Protein AF-A0A5Q2MXM1-F1 (afdb_monomer)

Organism: NCBI:txid356322

Mean predicted aligned error: 10.58 Å

Sequence (130 aa):
MNKALYDSEGYPLRSEKELWHDYLFLTKEIHKSLDGQEGEMLLELLNQREELQKRIEAEQEKIVQQDPATPFFLKTEEGKKFFYDIKALNDQITIKLRQQSNKLQQHNEVSRAYEGANVSMAGMHMDRQR

Solvent-accessible surface area (backbone atoms only — not comparable to full-atom values): 7691 Å² total; per-residue (Å²): 132,77,73,87,55,36,46,100,84,70,43,68,71,72,56,70,60,55,52,53,52,53,48,45,49,44,52,50,51,48,53,52,35,71,77,68,77,42,64,68,61,42,52,52,46,51,52,55,46,52,56,49,49,54,51,45,52,55,47,51,51,51,44,46,75,76,39,73,83,64,77,57,57,61,77,38,77,68,27,42,53,52,50,50,55,47,49,55,48,50,53,52,42,52,52,52,52,51,55,52,52,53,52,52,50,52,52,52,54,52,50,52,52,54,60,56,59,71,72,75,75,85,79,90,80,85,88,90,82,133

pLDDT: mean 82.4, std 14.05, range [45.38, 95.44]

Radius of gyration: 25.77 Å; Cα contacts (8 Å, |Δi|>4): 64; chains: 1; bounding box: 76×34×78 Å

Secondary structure (DSSP, 8-state):
--TTSB-TTSPBP--HHHHHHHHHHHHHHHHHHTTTT-HHHHHHHHHHHHHHHHHHHHHHHHHHHH-TTSPPGGGSHHHHHHHHHHHHHHHHHHHHHHHHHHHHHHHHHHHHHHHHHTTSSSSSS-----

Nearest PDB structures (foldseek):
  2lrl-assembly1_A  TM=4.400E-01  e=1.866E+00  Escherichia coli K-12
  2lrk-assembly1_A  TM=4.195E-01  e=5.346E+00  Escherichia coli K-12
  2wy2-assembly1_C  TM=4.717E-01  e=8.051E+00  Escherichia coli

Foldseek 3Di:
DPPPQADPVRHGDDDLVVLLVVLLVLLVVLLVVLVVPCVVVNVVSVVVNVVSVVVSVVNVVVCCVVPVVDDRPCVDPVNVVSVVSSVVSVVSSVVSVVVVVVVVVVVVVVVVVVVVVVPPPPDPDDDDDD

Structure (mmCIF, N/CA/C/O backbone):
data_AF-A0A5Q2MXM1-F1
#
_entry.id   AF-A0A5Q2MXM1-F1
#
loop_
_atom_site.group_PDB
_atom_site.id
_atom_site.type_symbol
_atom_site.label_atom_id
_atom_site.label_alt_id
_atom_site.label_comp_id
_atom_site.label_asym_id
_atom_site.label_entity_id
_atom_site.label_seq_id
_atom_site.pdbx_PDB_ins_code
_atom_site.Cartn_x
_atom_site.Cartn_y
_atom_site.Cartn_z
_atom_site.occupancy
_atom_site.B_iso_or_equiv
_atom_site.auth_seq_id
_atom_site.auth_comp_id
_atom_site.auth_asym_id
_atom_site.auth_atom_id
_atom_site.pdbx_PDB_model_num
ATOM 1 N N . MET A 1 1 ? -24.049 23.872 5.571 1.00 50.09 1 MET A N 1
ATOM 2 C CA . MET A 1 1 ? -23.406 22.553 5.376 1.00 50.09 1 MET A CA 1
ATOM 3 C C . MET A 1 1 ? -23.356 21.842 6.718 1.00 50.09 1 MET A C 1
ATOM 5 O O . MET A 1 1 ? -22.852 22.423 7.671 1.00 50.09 1 MET A O 1
ATOM 9 N N . ASN A 1 2 ? -23.947 20.649 6.822 1.00 47.50 2 ASN A N 1
ATOM 10 C CA . ASN A 1 2 ? -23.983 19.871 8.063 1.00 47.50 2 ASN A CA 1
ATOM 11 C C . ASN A 1 2 ? -22.579 19.340 8.387 1.00 47.50 2 ASN A C 1
ATOM 13 O O . ASN A 1 2 ? -22.125 18.376 7.781 1.00 47.50 2 ASN A O 1
ATOM 17 N N . LYS A 1 3 ? -21.913 19.962 9.366 1.00 54.09 3 LYS A N 1
ATOM 18 C CA . LYS A 1 3 ? -20.582 19.589 9.884 1.00 54.09 3 LYS A CA 1
ATOM 19 C C . LYS A 1 3 ? -20.501 18.169 10.477 1.00 54.09 3 LYS A C 1
ATOM 21 O O . LYS A 1 3 ? -19.418 17.729 10.817 1.00 54.09 3 LYS A O 1
ATOM 26 N N . ALA A 1 4 ? -21.628 17.470 10.622 1.00 61.38 4 ALA A N 1
ATOM 27 C CA . ALA A 1 4 ? -21.710 16.169 11.286 1.00 61.38 4 ALA A CA 1
ATOM 28 C C . ALA A 1 4 ? -21.380 14.960 10.387 1.00 61.38 4 ALA A C 1
ATOM 30 O O . ALA A 1 4 ? -21.306 13.850 10.895 1.00 61.38 4 ALA A O 1
ATOM 31 N N . LEU A 1 5 ? -21.225 15.149 9.071 1.00 68.25 5 LEU A N 1
ATOM 32 C CA . LEU A 1 5 ? -21.012 14.046 8.118 1.00 68.25 5 LEU A CA 1
ATOM 33 C C . LEU A 1 5 ? -19.590 13.985 7.546 1.00 68.25 5 LEU A C 1
ATOM 35 O O . LEU A 1 5 ? -19.267 13.030 6.843 1.00 68.25 5 LEU A O 1
ATOM 39 N N . TYR A 1 6 ? -18.759 14.988 7.836 1.00 69.38 6 TYR A N 1
ATOM 40 C CA . TYR A 1 6 ? -17.447 15.158 7.226 1.00 69.38 6 TYR A CA 1
ATOM 41 C C . TYR A 1 6 ? -16.378 15.429 8.288 1.00 69.38 6 TYR A C 1
ATOM 43 O O . TYR A 1 6 ? -16.662 16.075 9.298 1.00 69.38 6 TYR A O 1
ATOM 51 N N . ASP A 1 7 ? -15.164 14.933 8.065 1.00 71.38 7 ASP A N 1
ATOM 52 C CA . ASP A 1 7 ? -13.991 15.243 8.878 1.00 71.38 7 ASP A CA 1
ATOM 53 C C . ASP A 1 7 ? -13.515 16.696 8.661 1.00 71.38 7 ASP A C 1
ATOM 55 O O . ASP A 1 7 ? -14.081 17.458 7.869 1.00 71.38 7 ASP A O 1
ATOM 59 N N . SER A 1 8 ? -12.491 17.117 9.411 1.00 68.75 8 SER A N 1
ATOM 60 C CA . SER A 1 8 ? -11.920 18.472 9.340 1.00 68.75 8 SER A CA 1
ATOM 61 C C . SER A 1 8 ? -11.371 18.844 7.962 1.00 68.75 8 SER A C 1
ATOM 63 O O . SER A 1 8 ? -11.172 20.027 7.695 1.00 68.75 8 SER A O 1
ATOM 65 N N . GLU A 1 9 ? -11.157 17.855 7.097 1.00 70.69 9 GLU A N 1
ATOM 66 C CA . GLU A 1 9 ? -10.633 18.011 5.743 1.00 70.69 9 GLU A CA 1
ATOM 67 C C . GLU A 1 9 ? -11.734 17.932 4.672 1.00 70.69 9 GLU A C 1
ATOM 69 O O . GLU A 1 9 ? -11.462 18.094 3.485 1.00 70.69 9 GLU A O 1
ATOM 74 N N . GLY A 1 10 ? -13.000 17.756 5.073 1.00 73.31 10 GLY A N 1
ATOM 75 C CA . GLY A 1 10 ? -14.141 17.731 4.159 1.00 73.31 10 GLY A CA 1
ATOM 76 C C . GLY A 1 10 ? -14.402 16.370 3.512 1.00 73.31 10 GLY A C 1
ATOM 77 O O . GLY A 1 10 ? -15.192 16.297 2.569 1.00 73.31 10 GLY A O 1
ATOM 78 N N . TYR A 1 11 ? -13.802 15.290 4.016 1.00 70.19 11 TYR A N 1
ATOM 79 C CA . TYR A 1 11 ? -14.104 13.928 3.579 1.00 70.19 11 TYR A CA 1
ATOM 80 C C . TYR A 1 11 ? -15.201 13.303 4.433 1.00 70.19 11 TYR A C 1
ATOM 82 O O . TYR A 1 11 ? -15.311 13.626 5.612 1.00 70.19 11 TYR A O 1
ATOM 90 N N . PRO A 1 12 ? -16.024 12.397 3.878 1.00 76.38 12 PRO A N 1
ATOM 91 C CA . PRO A 1 12 ? -17.007 11.683 4.678 1.00 76.38 12 PRO A CA 1
ATOM 92 C C . PRO A 1 12 ? -16.319 10.942 5.828 1.00 76.38 12 PRO A C 1
ATOM 94 O O . PRO A 1 12 ? -15.240 10.371 5.638 1.00 76.38 12 PRO A O 1
ATOM 97 N N . LEU A 1 13 ? -16.957 10.939 6.999 1.00 78.25 13 LEU A N 1
ATOM 98 C CA . LEU A 1 13 ? -16.508 10.143 8.141 1.00 78.25 13 LEU A CA 1
ATOM 99 C C . LEU A 1 13 ? -16.446 8.666 7.735 1.00 78.25 13 LEU A C 1
ATOM 101 O O . LEU A 1 13 ? -17.433 8.111 7.252 1.00 78.25 13 LEU A O 1
ATOM 105 N N . ARG A 1 14 ? -15.276 8.054 7.915 1.00 82.94 14 ARG A N 1
ATOM 106 C CA . ARG A 1 14 ? -15.002 6.648 7.603 1.00 82.94 14 ARG A CA 1
ATOM 107 C C . ARG A 1 14 ? -14.377 5.981 8.814 1.00 82.94 14 ARG A C 1
ATOM 109 O O . ARG A 1 14 ? -13.607 6.602 9.539 1.00 82.94 14 ARG A O 1
ATOM 116 N N . SER A 1 15 ? -14.701 4.713 9.009 1.00 88.94 15 SER A N 1
ATOM 117 C CA . SER A 1 15 ? -14.049 3.858 9.997 1.00 88.94 15 SER A CA 1
ATOM 118 C C . SER A 1 15 ? -12.618 3.506 9.575 1.00 88.94 15 SER A C 1
ATOM 120 O O . SER A 1 15 ? -12.305 3.468 8.383 1.00 88.94 15 SER A O 1
ATOM 122 N N . GLU A 1 16 ? -11.760 3.155 10.541 1.00 91.50 16 GLU A N 1
ATOM 123 C CA . GLU A 1 16 ? -10.393 2.673 10.272 1.00 91.50 16 GLU A CA 1
ATOM 124 C C . GLU A 1 16 ? -10.389 1.528 9.240 1.00 91.50 16 GLU A C 1
ATOM 126 O O . GLU A 1 16 ? -9.571 1.494 8.322 1.00 91.50 16 GLU A O 1
ATOM 131 N N . LYS A 1 17 ? -11.357 0.608 9.349 1.00 91.62 17 LYS A N 1
ATOM 132 C CA . LYS A 1 17 ? -11.520 -0.519 8.427 1.00 91.62 17 LYS A CA 1
ATOM 133 C C . LYS A 1 17 ? -11.754 -0.057 6.986 1.00 91.62 17 LYS A C 1
ATOM 135 O O . LYS A 1 17 ? -11.102 -0.565 6.078 1.00 91.62 17 LYS A O 1
ATOM 140 N N . GLU A 1 18 ? -12.670 0.882 6.763 1.00 92.56 18 GLU A N 1
ATOM 141 C CA . GLU A 1 18 ? -12.971 1.396 5.419 1.00 92.56 18 GLU A CA 1
ATOM 142 C C . GLU A 1 18 ? -11.747 2.061 4.786 1.00 92.56 18 GLU A C 1
ATOM 144 O O . GLU A 1 18 ? -11.445 1.802 3.623 1.00 92.56 18 GLU A O 1
ATOM 149 N N . LEU A 1 19 ? -10.981 2.824 5.572 1.00 93.44 19 LEU A N 1
ATOM 150 C CA . LEU A 1 19 ? -9.735 3.431 5.102 1.00 93.44 19 LEU A CA 1
ATOM 151 C C . LEU A 1 19 ? -8.711 2.367 4.664 1.00 93.44 19 LEU A C 1
ATOM 153 O O . LEU A 1 19 ? -8.086 2.507 3.614 1.00 93.44 19 LEU A O 1
ATOM 157 N N . TRP A 1 20 ? -8.576 1.262 5.404 1.00 94.38 20 TRP A N 1
ATOM 158 C CA . TRP A 1 20 ? -7.713 0.141 5.003 1.00 94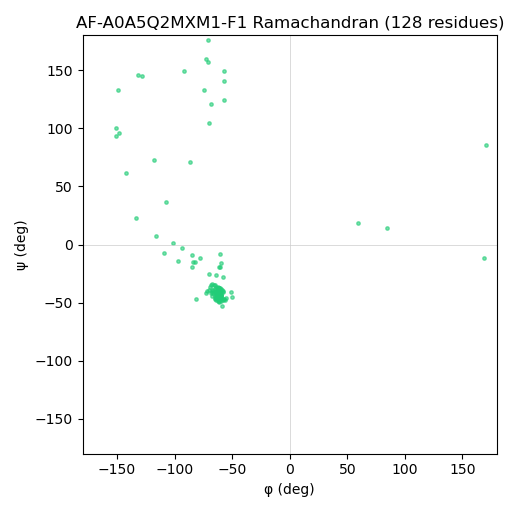.38 20 TRP A CA 1
ATOM 159 C C . TRP A 1 20 ? -8.195 -0.581 3.737 1.00 94.38 20 TRP A C 1
ATOM 161 O O . TRP A 1 20 ? -7.375 -1.026 2.927 1.00 94.38 20 TRP A O 1
ATOM 171 N N . HIS A 1 21 ? -9.509 -0.692 3.536 1.00 94.06 21 HIS A N 1
ATOM 172 C CA . HIS A 1 21 ? -10.072 -1.236 2.299 1.00 94.06 21 HIS A CA 1
ATOM 173 C C . HIS A 1 21 ? -9.735 -0.357 1.090 1.00 94.06 21 HIS A C 1
ATOM 175 O O . HIS A 1 21 ? -9.274 -0.879 0.070 1.00 94.06 21 HIS A O 1
ATOM 181 N N . ASP A 1 22 ? -9.905 0.959 1.222 1.00 94.19 22 ASP A N 1
ATOM 182 C CA . ASP A 1 22 ? -9.530 1.928 0.190 1.00 94.19 22 ASP A CA 1
ATOM 183 C C . ASP A 1 22 ? -8.022 1.882 -0.090 1.00 94.19 22 ASP A C 1
ATOM 185 O O . ASP A 1 22 ? -7.588 1.932 -1.240 1.00 94.19 22 ASP A O 1
ATOM 189 N N . TYR A 1 23 ? -7.208 1.684 0.948 1.00 95.12 23 TYR A N 1
ATOM 190 C CA . TYR A 1 23 ? -5.760 1.573 0.813 1.00 95.12 23 TYR A CA 1
ATOM 191 C C . TYR A 1 23 ? -5.356 0.344 -0.001 1.00 95.12 23 TYR A C 1
ATOM 193 O O . TYR A 1 23 ? -4.492 0.422 -0.884 1.00 95.12 23 TYR A O 1
ATOM 201 N N . LEU A 1 24 ? -5.993 -0.804 0.254 1.00 94.62 24 LEU A N 1
ATOM 202 C CA . LEU A 1 24 ? -5.781 -2.004 -0.552 1.00 94.62 24 LEU A CA 1
ATOM 203 C C . LEU A 1 24 ? -6.253 -1.789 -1.994 1.00 94.62 24 LEU A C 1
ATOM 205 O O . LEU A 1 24 ? -5.579 -2.240 -2.922 1.00 94.62 24 LEU A O 1
ATOM 209 N N . PHE A 1 25 ? -7.387 -1.114 -2.191 1.00 95.00 25 PHE A N 1
ATOM 210 C CA . PHE A 1 25 ? -7.885 -0.774 -3.521 1.00 95.00 25 PHE A CA 1
ATOM 211 C C . PHE A 1 25 ? -6.866 0.071 -4.297 1.00 95.00 25 PHE A C 1
ATOM 213 O O . PHE A 1 25 ? -6.427 -0.357 -5.362 1.00 95.00 25 PHE A O 1
ATOM 220 N N . LEU A 1 26 ? -6.388 1.180 -3.724 1.00 94.88 26 LEU A N 1
ATOM 221 C CA . LEU A 1 26 ? -5.356 2.019 -4.344 1.00 94.88 26 LEU A CA 1
ATOM 222 C C . LEU A 1 26 ? -4.076 1.231 -4.629 1.00 94.88 26 LEU A C 1
ATOM 224 O O . LEU A 1 26 ? -3.494 1.362 -5.700 1.00 94.88 26 LEU A O 1
ATOM 228 N N . THR A 1 27 ? -3.659 0.352 -3.715 1.00 95.12 27 THR A N 1
ATOM 229 C CA . THR A 1 27 ? -2.476 -0.498 -3.923 1.00 95.12 27 THR A CA 1
ATOM 230 C C . THR A 1 27 ? -2.659 -1.442 -5.126 1.00 95.12 27 THR A C 1
ATOM 232 O O . THR A 1 27 ? -1.720 -1.656 -5.893 1.00 95.12 27 THR A O 1
ATOM 235 N N . LYS A 1 28 ? -3.867 -1.978 -5.351 1.00 94.75 28 LYS A N 1
ATOM 236 C CA . LYS A 1 28 ? -4.179 -2.788 -6.543 1.00 94.75 28 LYS A CA 1
ATOM 237 C C . LYS A 1 28 ? -4.176 -1.955 -7.821 1.00 94.75 28 LYS A C 1
ATOM 239 O O . LYS A 1 28 ? -3.645 -2.422 -8.826 1.00 94.75 28 LYS A O 1
ATOM 244 N N . GLU A 1 29 ? -4.738 -0.751 -7.788 1.00 93.81 29 GLU A N 1
ATOM 245 C CA . GLU A 1 29 ? -4.756 0.138 -8.954 1.00 93.81 29 GLU A CA 1
ATOM 246 C C . GLU A 1 29 ? -3.348 0.619 -9.320 1.00 93.81 29 GLU A C 1
ATOM 248 O O . GLU A 1 29 ? -2.989 0.572 -10.492 1.00 93.81 29 GLU A O 1
ATOM 253 N N . ILE A 1 30 ? -2.495 0.931 -8.335 1.00 93.06 30 ILE A N 1
ATOM 254 C CA . ILE A 1 30 ? -1.061 1.194 -8.551 1.00 93.06 30 ILE A CA 1
ATOM 255 C C . ILE A 1 30 ? -0.398 -0.002 -9.237 1.00 93.06 30 ILE A C 1
ATOM 257 O O . ILE A 1 30 ? 0.333 0.152 -10.208 1.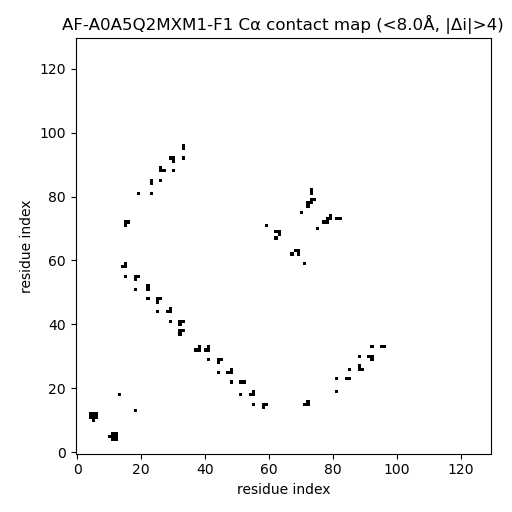00 93.06 30 ILE A O 1
ATOM 261 N N . HIS A 1 31 ? -0.651 -1.221 -8.759 1.00 92.31 31 HIS A N 1
ATOM 262 C CA . HIS A 1 31 ? -0.059 -2.407 -9.371 1.00 92.31 31 HIS A CA 1
ATOM 263 C C . HIS A 1 31 ? -0.493 -2.608 -10.836 1.00 92.31 31 HIS A C 1
ATOM 265 O O . HIS A 1 31 ? 0.318 -3.056 -11.651 1.00 92.31 31 HIS A O 1
ATOM 271 N N . LYS A 1 32 ? -1.750 -2.284 -11.171 1.00 90.62 32 LYS A N 1
ATOM 272 C CA . LYS A 1 32 ? -2.275 -2.344 -12.544 1.00 90.62 32 LYS A CA 1
ATOM 273 C C . LYS A 1 32 ? -1.720 -1.226 -13.427 1.00 90.62 32 LYS A C 1
ATOM 275 O O . LYS A 1 32 ? -1.362 -1.491 -14.570 1.00 90.62 32 LYS A O 1
ATOM 280 N N . SER A 1 33 ? -1.622 -0.001 -12.910 1.00 89.06 33 SER A N 1
ATOM 281 C CA . SER A 1 33 ? -1.172 1.164 -13.684 1.00 89.06 33 SER A CA 1
ATOM 282 C C . SER A 1 33 ? 0.277 1.031 -14.157 1.00 89.06 33 SER A C 1
ATOM 284 O O . SER A 1 33 ? 0.627 1.542 -15.221 1.00 89.06 33 SER A O 1
ATOM 286 N N . LEU A 1 34 ? 1.097 0.248 -13.443 1.00 86.44 34 LEU A N 1
ATOM 287 C CA . LEU A 1 34 ? 2.454 -0.104 -13.872 1.00 86.44 34 LEU A CA 1
ATOM 288 C C . LEU A 1 34 ? 2.506 -0.811 -15.231 1.00 86.44 34 LEU A C 1
ATOM 290 O O . LEU A 1 34 ? 3.515 -0.689 -15.923 1.00 86.44 34 LEU A O 1
ATOM 294 N N . ASP A 1 35 ? 1.457 -1.533 -15.628 1.00 83.56 35 ASP A N 1
ATOM 295 C CA . ASP A 1 35 ? 1.424 -2.236 -16.915 1.00 83.56 35 ASP A CA 1
ATOM 296 C C . ASP A 1 35 ? 0.969 -1.321 -18.073 1.00 83.56 35 ASP A C 1
ATOM 298 O O . ASP A 1 35 ? 1.254 -1.619 -19.232 1.00 83.56 35 ASP A O 1
ATOM 302 N N . GLY A 1 36 ? 0.305 -0.196 -17.774 1.00 77.12 36 GLY A N 1
ATOM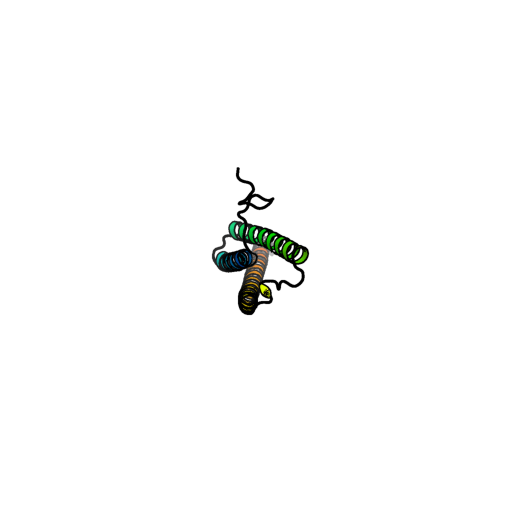 303 C CA . GLY A 1 36 ? -0.363 0.672 -18.756 1.00 77.12 36 GLY A CA 1
ATOM 304 C C . GLY A 1 36 ? 0.452 1.853 -19.302 1.00 77.12 36 GLY A C 1
ATOM 305 O O . GLY A 1 36 ? -0.046 2.571 -20.159 1.00 77.12 36 GLY A O 1
ATOM 306 N N . GLN A 1 37 ? 1.690 2.077 -18.838 1.00 63.88 37 GLN A N 1
ATOM 307 C CA . GLN A 1 37 ? 2.503 3.279 -19.146 1.00 63.88 37 GLN A CA 1
ATOM 308 C C . GLN A 1 37 ? 1.870 4.625 -18.727 1.00 63.88 37 GLN A C 1
ATOM 310 O O . GLN A 1 37 ? 2.306 5.688 -19.167 1.00 63.88 37 GLN A O 1
ATOM 315 N N . GLU A 1 38 ? 0.891 4.610 -17.825 1.00 78.44 38 GLU A N 1
ATOM 316 C CA . GLU A 1 38 ? 0.182 5.807 -17.363 1.00 78.44 38 GLU A CA 1
ATOM 317 C C . GLU A 1 38 ? 0.929 6.474 -16.194 1.00 78.44 38 GLU A C 1
ATOM 319 O O . GLU A 1 38 ? 0.515 6.416 -15.036 1.00 78.44 38 GLU A O 1
ATOM 324 N N . GLY A 1 39 ? 2.083 7.080 -16.494 1.00 78.62 39 GLY A N 1
ATOM 325 C CA . GLY A 1 39 ? 2.980 7.661 -15.485 1.00 78.62 39 GLY A CA 1
ATOM 326 C C . GLY A 1 39 ? 2.348 8.768 -14.631 1.00 78.62 39 GLY A C 1
ATOM 327 O O . GLY A 1 39 ? 2.584 8.813 -13.425 1.00 78.62 39 GLY A O 1
ATOM 328 N N . GLU A 1 40 ? 1.513 9.628 -15.223 1.00 85.19 40 GLU A N 1
ATOM 329 C CA . GLU A 1 40 ? 0.794 10.681 -14.487 1.00 85.19 40 GLU A CA 1
ATOM 330 C C . GLU A 1 40 ? -0.258 10.094 -13.535 1.00 85.19 40 GLU A C 1
ATOM 332 O O . GLU A 1 40 ? -0.291 10.460 -12.360 1.00 85.19 40 GLU A O 1
ATOM 337 N N . MET A 1 41 ? -1.043 9.113 -13.995 1.00 87.19 41 MET A N 1
ATOM 338 C CA . MET A 1 41 ? -2.018 8.415 -13.149 1.00 87.19 41 MET A CA 1
ATOM 339 C C . MET A 1 41 ? -1.330 7.664 -12.004 1.00 87.19 41 MET A C 1
ATOM 341 O O . MET A 1 41 ? -1.822 7.659 -10.878 1.00 87.19 41 MET A O 1
ATOM 345 N N . LEU A 1 42 ? -0.170 7.049 -12.253 1.00 89.19 42 LEU A N 1
ATOM 346 C CA . LEU A 1 42 ? 0.614 6.401 -11.204 1.00 89.19 42 LEU A CA 1
ATOM 347 C C . LEU A 1 42 ? 1.020 7.392 -10.102 1.00 89.19 42 LEU A C 1
ATOM 349 O O . LEU A 1 42 ? 0.890 7.064 -8.923 1.00 89.19 42 LEU A O 1
ATOM 353 N N . LEU A 1 43 ? 1.489 8.590 -10.469 1.00 89.19 43 LEU A N 1
ATOM 354 C CA . LEU A 1 43 ? 1.837 9.635 -9.501 1.00 89.19 43 LEU A CA 1
ATOM 355 C C . LEU A 1 43 ? 0.614 10.094 -8.705 1.00 89.19 43 LEU A C 1
ATOM 357 O O . LEU A 1 43 ? 0.697 10.235 -7.486 1.00 89.19 43 LEU A O 1
ATOM 361 N N . GLU A 1 44 ? -0.529 10.274 -9.366 1.00 92.69 44 GLU A N 1
ATOM 362 C CA . GLU A 1 44 ? -1.772 10.634 -8.688 1.00 92.69 44 GLU A CA 1
ATOM 363 C C . GLU A 1 44 ? -2.200 9.560 -7.677 1.00 92.69 44 GLU A C 1
ATOM 365 O O . GLU A 1 44 ? -2.482 9.877 -6.522 1.00 92.69 44 GLU A O 1
ATOM 370 N N . LEU A 1 45 ? -2.173 8.284 -8.068 1.00 93.25 45 LEU A N 1
ATOM 371 C CA . LEU A 1 45 ? -2.520 7.168 -7.186 1.00 93.25 45 LEU A CA 1
ATOM 372 C C . LEU A 1 45 ? -1.569 7.053 -5.985 1.00 93.25 45 LEU A C 1
ATOM 374 O O . LEU A 1 45 ? -2.009 6.732 -4.880 1.00 93.25 45 LEU A O 1
ATOM 378 N N . LEU A 1 46 ? -0.273 7.323 -6.178 1.00 92.19 46 LEU A N 1
ATOM 379 C CA . LEU A 1 46 ? 0.703 7.362 -5.086 1.00 92.19 46 LEU A CA 1
ATOM 380 C C . LEU A 1 46 ? 0.398 8.496 -4.102 1.00 92.19 46 LEU A C 1
ATOM 382 O O . LEU A 1 46 ? 0.382 8.247 -2.896 1.00 92.19 46 LEU A O 1
ATOM 386 N N . ASN A 1 47 ? 0.083 9.692 -4.603 1.00 93.75 47 ASN A N 1
ATOM 387 C CA . ASN A 1 47 ? -0.301 10.832 -3.768 1.00 93.75 47 ASN A CA 1
ATOM 388 C C . ASN A 1 47 ? -1.592 10.544 -2.989 1.00 93.75 47 ASN A C 1
ATOM 390 O O . ASN A 1 47 ? -1.643 10.737 -1.778 1.00 93.75 47 ASN A O 1
ATOM 394 N N . GLN A 1 48 ? -2.620 10.009 -3.657 1.00 93.69 48 GLN A N 1
ATOM 395 C CA . GLN A 1 48 ? -3.873 9.617 -3.002 1.00 93.69 48 GLN A CA 1
ATOM 396 C C . GLN A 1 48 ? -3.635 8.578 -1.897 1.00 93.69 48 GLN A C 1
ATOM 398 O O . GLN A 1 48 ? -4.252 8.644 -0.834 1.00 93.69 48 GLN A O 1
ATOM 403 N N . ARG A 1 49 ? -2.719 7.626 -2.120 1.00 94.50 49 ARG A N 1
ATOM 404 C CA . ARG A 1 49 ? -2.360 6.611 -1.124 1.00 94.50 49 ARG A CA 1
ATOM 405 C C . ARG A 1 49 ? -1.600 7.196 0.065 1.00 94.50 49 ARG A C 1
ATOM 407 O O . ARG A 1 49 ? -1.811 6.734 1.184 1.00 94.50 49 ARG A O 1
ATOM 414 N N . GLU A 1 50 ? -0.734 8.181 -0.158 1.00 94.50 50 GLU A N 1
ATOM 415 C CA . GLU A 1 50 ? -0.037 8.892 0.918 1.00 94.50 50 GLU A CA 1
ATOM 416 C C . GLU A 1 50 ? -1.019 9.678 1.795 1.00 94.50 50 GLU A C 1
ATOM 418 O O . GLU A 1 50 ? -0.987 9.559 3.018 1.00 94.50 50 GLU A O 1
ATOM 423 N N . GLU A 1 51 ? -1.945 10.418 1.186 1.00 93.19 51 GLU A N 1
ATOM 424 C CA . GLU A 1 51 ? -2.983 11.140 1.930 1.00 93.19 51 GLU A CA 1
ATOM 425 C C . GLU A 1 51 ? -3.877 10.181 2.723 1.00 93.19 51 GLU A C 1
ATOM 427 O O . GLU A 1 51 ? -4.183 10.410 3.894 1.00 93.19 51 GLU A O 1
ATOM 432 N N . LEU A 1 52 ? -4.235 9.039 2.134 1.00 93.88 52 LEU A N 1
ATOM 433 C CA . LEU A 1 52 ? -5.004 8.020 2.838 1.00 93.88 52 LEU A CA 1
ATOM 434 C C . LEU A 1 52 ? -4.241 7.422 4.033 1.00 93.88 52 LEU A C 1
ATOM 436 O O . LEU A 1 52 ? -4.854 7.164 5.068 1.00 93.88 52 LEU A O 1
ATOM 440 N N . GLN A 1 53 ? -2.921 7.242 3.921 1.00 93.19 53 GLN A N 1
ATOM 441 C CA . GLN A 1 53 ? -2.073 6.791 5.030 1.00 93.19 53 GLN A CA 1
ATOM 442 C C . GLN A 1 53 ? -2.125 7.772 6.207 1.00 93.19 53 GLN A C 1
ATOM 444 O O . GLN A 1 53 ? -2.363 7.349 7.337 1.00 93.19 53 GLN A O 1
ATOM 449 N N . LYS A 1 54 ? -1.986 9.077 5.942 1.00 93.25 54 LYS A N 1
ATOM 450 C CA . LYS A 1 54 ? -2.080 10.127 6.974 1.00 93.25 54 LYS A CA 1
ATOM 451 C C . LYS A 1 54 ? -3.431 10.088 7.689 1.00 93.25 54 LYS A C 1
ATOM 453 O O . LYS A 1 54 ? -3.502 10.213 8.909 1.00 93.25 54 LYS A O 1
ATOM 458 N N . ARG A 1 55 ? -4.515 9.851 6.943 1.00 91.44 55 ARG A N 1
ATOM 459 C CA . ARG A 1 55 ? -5.869 9.738 7.5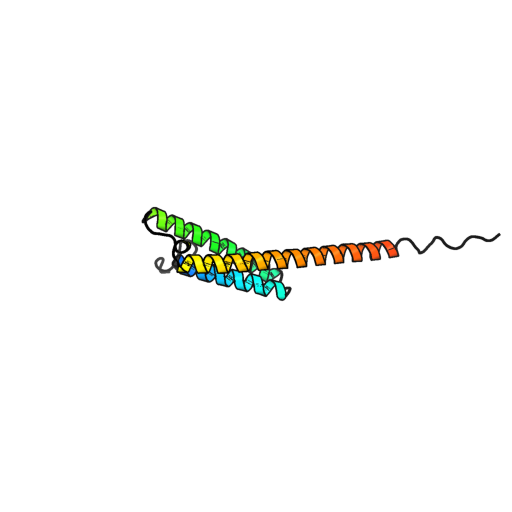08 1.00 91.44 55 ARG A CA 1
ATOM 460 C C . ARG A 1 55 ? -6.041 8.501 8.388 1.00 91.44 55 ARG A C 1
ATOM 462 O O . ARG A 1 55 ? -6.686 8.595 9.428 1.00 91.44 55 ARG A O 1
ATOM 469 N N . ILE A 1 56 ? -5.460 7.364 8.001 1.00 92.00 56 ILE A N 1
ATOM 470 C CA . ILE A 1 56 ? -5.439 6.153 8.838 1.00 92.00 56 ILE A CA 1
ATOM 471 C C . ILE A 1 56 ? -4.704 6.431 10.151 1.00 92.00 56 ILE A C 1
ATOM 473 O O . ILE A 1 56 ? -5.219 6.097 11.214 1.00 92.00 56 ILE A O 1
ATOM 477 N N . GLU A 1 57 ? -3.531 7.060 10.083 1.00 92.31 57 GLU A N 1
ATOM 478 C CA . GLU A 1 57 ? -2.726 7.403 11.262 1.00 92.31 57 GLU A CA 1
ATOM 479 C C . GLU A 1 57 ? -3.488 8.346 12.200 1.00 92.31 57 GLU A C 1
ATOM 481 O O . GLU A 1 57 ? -3.605 8.066 13.392 1.00 92.31 57 GLU A O 1
ATOM 486 N N . ALA A 1 58 ? -4.111 9.394 11.658 1.00 90.75 58 ALA A N 1
ATOM 487 C CA . ALA A 1 58 ? -4.941 10.312 12.433 1.00 90.75 58 ALA A CA 1
ATOM 488 C C . ALA A 1 58 ? -6.149 9.614 13.085 1.00 90.75 58 ALA A C 1
ATOM 490 O O . ALA A 1 58 ? -6.530 9.940 14.210 1.00 90.75 58 ALA A O 1
ATOM 491 N N . GLU A 1 59 ? -6.773 8.651 12.403 1.00 90.19 59 GLU A N 1
ATOM 492 C CA . GLU A 1 59 ? -7.884 7.885 12.973 1.00 90.19 59 GLU A CA 1
ATOM 493 C C . GLU A 1 59 ? -7.412 6.941 14.086 1.00 90.19 59 GLU A C 1
ATOM 495 O O . GLU A 1 59 ? -8.048 6.851 15.135 1.00 90.19 59 GLU A O 1
ATOM 500 N N . GLN A 1 60 ? -6.253 6.303 13.917 1.00 90.06 60 GLN A N 1
ATOM 501 C CA . GLN A 1 60 ? -5.630 5.496 14.966 1.00 90.06 60 GLN A CA 1
ATOM 502 C C . GLN A 1 60 ? -5.267 6.336 16.193 1.00 90.06 60 GLN A C 1
ATOM 504 O O . GLN A 1 60 ? -5.507 5.900 17.319 1.00 90.06 60 GLN A O 1
ATOM 509 N N . GLU A 1 61 ? -4.753 7.553 16.006 1.00 89.88 61 GLU A N 1
ATOM 510 C CA . GLU A 1 61 ? -4.494 8.483 17.109 1.00 89.88 61 GLU A CA 1
ATOM 511 C C . GLU A 1 61 ? -5.772 8.828 17.881 1.00 89.88 61 GLU A C 1
ATOM 513 O O . GLU A 1 61 ? -5.768 8.798 19.114 1.00 89.88 61 GLU A O 1
ATOM 518 N N . LYS A 1 62 ? -6.887 9.091 17.187 1.00 87.75 62 LYS A N 1
ATOM 519 C CA . LYS A 1 62 ? -8.186 9.322 17.843 1.00 87.75 62 LYS A CA 1
ATOM 520 C C . LYS A 1 62 ? -8.652 8.102 18.627 1.00 87.75 62 LYS A C 1
ATOM 522 O O . LYS A 1 62 ? -9.120 8.266 19.752 1.00 87.75 62 LYS A O 1
ATOM 527 N N . ILE A 1 63 ? -8.517 6.900 18.062 1.00 87.50 63 ILE A N 1
ATOM 528 C CA . ILE A 1 63 ? -8.870 5.650 18.748 1.00 87.50 63 ILE A CA 1
ATOM 529 C C . ILE A 1 63 ? -8.062 5.528 20.043 1.00 87.50 63 ILE A C 1
ATOM 531 O O . ILE A 1 63 ? -8.648 5.310 21.097 1.00 87.50 63 ILE A O 1
ATOM 535 N N . VAL A 1 64 ? -6.745 5.760 19.997 1.00 89.62 64 VAL A N 1
ATOM 536 C CA . VAL A 1 64 ? -5.880 5.719 21.191 1.00 89.62 64 VAL A CA 1
ATOM 537 C C . VAL A 1 64 ? -6.287 6.764 22.229 1.00 89.62 64 VAL A C 1
ATOM 539 O O . VAL A 1 64 ? -6.266 6.474 23.422 1.00 89.62 64 VAL A O 1
ATOM 542 N N . GLN A 1 65 ? -6.651 7.975 21.802 1.00 89.31 65 GLN A N 1
ATOM 543 C CA . GLN A 1 65 ? -7.083 9.040 22.712 1.00 89.31 65 GLN A CA 1
ATOM 544 C C . GLN A 1 65 ? -8.433 8.742 23.377 1.00 89.31 65 GLN A C 1
ATOM 546 O O . GLN A 1 65 ? -8.640 9.131 24.526 1.00 89.31 65 GLN A O 1
ATOM 551 N N . GLN A 1 66 ? -9.350 8.080 22.668 1.00 88.06 66 GLN A N 1
ATOM 552 C CA . GLN A 1 66 ? -10.679 7.738 23.180 1.00 88.06 66 GLN A CA 1
ATOM 553 C C . GLN A 1 66 ? -10.655 6.482 24.054 1.00 88.06 66 GLN A C 1
ATOM 555 O O . GLN A 1 66 ? -11.233 6.483 25.140 1.00 8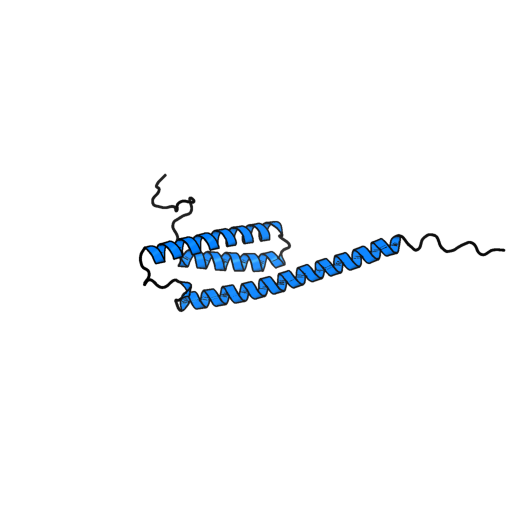8.06 66 GLN A O 1
ATOM 560 N N . ASP A 1 67 ? -9.988 5.427 23.588 1.00 88.50 67 ASP A N 1
ATOM 561 C CA . ASP A 1 67 ? -9.839 4.164 24.302 1.00 88.50 67 ASP A CA 1
ATOM 562 C C . ASP A 1 67 ? -8.523 3.451 23.921 1.00 88.50 67 ASP A C 1
ATOM 564 O O . ASP A 1 67 ? -8.457 2.733 22.917 1.00 88.50 67 ASP A O 1
ATOM 568 N N . PRO A 1 68 ? -7.478 3.556 24.763 1.00 85.44 68 PRO A N 1
ATOM 569 C CA . PRO A 1 68 ? -6.204 2.874 24.546 1.00 85.44 68 PRO A CA 1
ATOM 570 C C . PRO A 1 68 ? -6.297 1.340 24.504 1.00 85.44 68 PRO A C 1
ATOM 572 O O . PRO A 1 68 ? -5.363 0.689 24.031 1.00 85.44 68 PRO A O 1
ATOM 575 N N . ALA A 1 69 ? -7.371 0.747 25.038 1.00 85.81 69 ALA A N 1
ATOM 576 C CA . ALA A 1 69 ? -7.566 -0.699 25.046 1.00 85.81 69 ALA A CA 1
ATOM 577 C C . ALA A 1 69 ? -8.179 -1.221 23.737 1.00 85.81 69 ALA A C 1
ATOM 579 O O . ALA A 1 69 ? -8.115 -2.428 23.478 1.00 85.81 69 ALA A O 1
ATOM 580 N N . THR A 1 70 ? -8.737 -0.340 22.900 1.00 85.25 70 THR A N 1
ATOM 581 C CA . THR A 1 70 ? -9.323 -0.726 21.617 1.00 85.25 70 THR A CA 1
ATOM 582 C C . THR A 1 70 ? -8.222 -1.198 20.652 1.00 85.25 70 THR A C 1
ATOM 584 O O . THR A 1 70 ? -7.286 -0.454 20.344 1.00 85.25 70 THR A O 1
ATOM 587 N N . PRO A 1 71 ? -8.285 -2.447 20.150 1.00 86.06 71 PRO A N 1
ATOM 588 C CA . PRO A 1 71 ? -7.306 -2.944 19.196 1.00 86.06 71 PRO A CA 1
ATOM 589 C C . PRO A 1 71 ? -7.534 -2.331 17.809 1.00 86.06 71 PRO A C 1
ATOM 591 O O . PRO A 1 71 ? -8.644 -2.367 17.286 1.00 86.06 71 PRO A O 1
ATOM 594 N N . PHE A 1 72 ? -6.460 -1.853 17.178 1.00 90.19 72 PHE A N 1
ATOM 595 C CA . PHE A 1 72 ? -6.486 -1.422 15.776 1.00 90.19 72 PHE A CA 1
ATOM 596 C C . PHE A 1 72 ? -6.950 -2.536 14.844 1.00 90.19 72 PHE A C 1
ATOM 598 O O . PHE A 1 72 ? -6.638 -3.714 15.067 1.00 90.19 72 PHE A O 1
ATOM 605 N N . PHE A 1 73 ? -7.599 -2.157 13.745 1.00 89.56 73 PHE A N 1
ATOM 606 C CA . PHE A 1 73 ? -8.104 -3.088 12.743 1.00 89.56 73 PHE A CA 1
ATOM 607 C C . PHE A 1 73 ? -7.036 -4.093 12.291 1.00 89.56 73 PHE A C 1
ATOM 609 O O . PHE A 1 73 ? -7.295 -5.296 12.286 1.00 89.56 73 PHE A O 1
ATOM 616 N N . LEU A 1 74 ? -5.806 -3.643 12.013 1.00 89.12 74 LEU A N 1
ATOM 617 C CA . LEU A 1 74 ? -4.706 -4.517 11.579 1.00 89.12 74 LEU A CA 1
ATOM 618 C C . LEU A 1 74 ? -4.297 -5.600 12.593 1.00 89.12 74 LEU A C 1
ATOM 620 O O . LEU A 1 74 ? -3.655 -6.577 12.211 1.00 89.12 74 LEU A O 1
ATOM 624 N N . LYS A 1 75 ? -4.647 -5.455 13.877 1.00 91.00 75 LYS A N 1
ATOM 625 C CA . LYS A 1 75 ? -4.370 -6.470 14.907 1.00 91.00 75 LYS A CA 1
ATOM 626 C C . LYS A 1 75 ? -5.409 -7.595 14.925 1.00 91.00 75 LYS A C 1
ATOM 628 O O . LYS A 1 75 ? -5.145 -8.645 15.513 1.00 91.00 75 LYS A O 1
ATOM 633 N N . THR A 1 76 ? -6.559 -7.399 14.284 1.00 91.81 76 THR A N 1
ATOM 634 C CA . THR A 1 76 ? -7.592 -8.431 14.125 1.00 91.81 76 THR A CA 1
ATOM 635 C C . THR A 1 76 ? -7.161 -9.492 13.107 1.00 91.81 76 THR A C 1
ATOM 637 O O . THR A 1 76 ? -6.305 -9.242 12.261 1.00 91.81 76 THR A O 1
ATOM 640 N N . GLU A 1 77 ? -7.761 -10.685 13.148 1.00 90.56 77 GLU A N 1
ATOM 641 C CA . GLU A 1 77 ? -7.476 -11.740 12.158 1.00 90.56 77 GLU A CA 1
ATOM 642 C C . GLU A 1 77 ? -7.826 -11.305 10.725 1.00 90.56 77 GLU A C 1
ATOM 644 O O . GLU A 1 77 ? -7.085 -11.586 9.782 1.00 90.56 77 GLU A O 1
ATOM 649 N N . GLU A 1 78 ? -8.917 -10.550 10.563 1.00 89.88 78 GLU A N 1
ATOM 650 C CA . GLU A 1 78 ? -9.295 -9.957 9.278 1.00 89.88 78 GLU A CA 1
ATOM 651 C C . GLU A 1 78 ? -8.245 -8.940 8.804 1.00 89.88 78 GLU A C 1
ATOM 653 O O . GLU A 1 78 ? -7.775 -9.013 7.666 1.00 89.88 78 GLU A O 1
ATOM 658 N N . GLY A 1 79 ? -7.819 -8.035 9.687 1.00 90.12 79 GLY A N 1
ATOM 659 C CA . GLY A 1 79 ? -6.816 -7.018 9.375 1.00 90.12 79 GLY A CA 1
ATOM 660 C C . GLY A 1 79 ? -5.438 -7.596 9.053 1.00 90.12 79 GLY A C 1
ATOM 661 O O . GLY A 1 79 ? -4.765 -7.108 8.147 1.00 90.12 79 GLY A O 1
ATOM 662 N N . LYS A 1 80 ? -5.034 -8.691 9.709 1.00 91.94 80 LYS A N 1
ATOM 663 C CA . LYS A 1 80 ? -3.796 -9.412 9.372 1.00 91.94 80 LYS A CA 1
ATOM 664 C C . LYS A 1 80 ? -3.824 -9.936 7.941 1.00 91.94 80 LYS A C 1
ATOM 666 O O . LYS A 1 80 ? -2.833 -9.798 7.227 1.00 91.94 80 LYS A O 1
ATOM 671 N N . LYS A 1 81 ? -4.952 -10.501 7.496 1.00 91.31 81 LYS A N 1
ATOM 672 C CA . LYS A 1 81 ? -5.109 -10.951 6.106 1.00 91.31 81 LYS A CA 1
ATOM 673 C C . LYS A 1 81 ? -4.940 -9.785 5.128 1.00 91.31 81 LYS A C 1
ATOM 675 O O . LYS A 1 81 ? -4.166 -9.900 4.182 1.00 91.31 81 LYS A O 1
ATOM 680 N N . PHE A 1 82 ? -5.586 -8.653 5.410 1.00 89.94 82 PHE A N 1
ATOM 681 C CA . PHE A 1 82 ? -5.421 -7.418 4.634 1.00 89.94 82 PHE A CA 1
ATOM 682 C C . PHE A 1 82 ? -3.963 -6.975 4.552 1.00 89.94 82 PHE A C 1
ATOM 684 O O . PHE A 1 82 ? -3.464 -6.654 3.475 1.00 89.94 82 PHE A O 1
ATOM 691 N N . PHE A 1 83 ? -3.266 -6.992 5.684 1.00 92.31 83 PHE A N 1
ATOM 692 C CA . PHE A 1 83 ? -1.863 -6.617 5.748 1.00 92.31 83 PHE A CA 1
ATOM 693 C C . PHE A 1 83 ? -0.984 -7.510 4.864 1.00 92.31 83 PHE A C 1
ATOM 695 O O . PHE A 1 83 ? -0.116 -7.004 4.151 1.00 92.31 83 PHE A O 1
ATOM 702 N N . TYR A 1 84 ? -1.223 -8.824 4.865 1.00 94.25 84 TYR A N 1
ATOM 703 C CA . TYR A 1 84 ? -0.498 -9.743 3.988 1.00 94.25 84 TYR A CA 1
ATOM 704 C C . TYR A 1 84 ? -0.774 -9.476 2.506 1.00 94.25 84 TYR A C 1
ATOM 706 O O . TYR A 1 84 ? 0.175 -9.461 1.720 1.00 94.25 84 TYR A O 1
ATOM 714 N N . ASP A 1 85 ? -2.025 -9.199 2.132 1.00 93.62 85 ASP A N 1
ATOM 715 C CA . ASP A 1 85 ? -2.388 -8.860 0.751 1.00 93.62 85 ASP A CA 1
ATOM 716 C C . ASP A 1 85 ? -1.701 -7.561 0.292 1.00 93.62 85 ASP A C 1
ATOM 718 O O . ASP A 1 85 ? -1.110 -7.509 -0.789 1.00 93.62 85 ASP A O 1
ATOM 722 N N . ILE A 1 86 ? -1.715 -6.522 1.137 1.00 93.56 86 ILE A N 1
ATOM 723 C CA . ILE A 1 86 ? -1.031 -5.246 0.876 1.00 93.56 86 ILE A CA 1
ATOM 724 C C . ILE A 1 86 ? 0.476 -5.469 0.724 1.00 93.56 86 ILE A C 1
ATOM 726 O O . ILE A 1 86 ? 1.088 -4.953 -0.213 1.00 93.56 86 ILE A O 1
ATOM 730 N N . LYS A 1 87 ? 1.086 -6.247 1.625 1.00 94.94 87 LYS A N 1
ATOM 731 C CA . LYS A 1 87 ? 2.522 -6.538 1.588 1.00 94.94 87 LYS A CA 1
ATOM 732 C C . LYS A 1 87 ? 2.913 -7.266 0.303 1.00 94.94 87 LYS A C 1
ATOM 734 O O . LYS A 1 87 ? 3.845 -6.838 -0.370 1.00 94.94 87 LYS A O 1
ATOM 739 N N . ALA A 1 88 ? 2.175 -8.313 -0.062 1.00 95.19 88 ALA A N 1
ATOM 740 C CA . ALA A 1 88 ? 2.433 -9.068 -1.282 1.00 95.19 88 ALA A CA 1
ATOM 741 C C . ALA A 1 88 ? 2.337 -8.183 -2.537 1.00 95.19 88 ALA A C 1
ATOM 743 O O . ALA A 1 88 ? 3.187 -8.279 -3.423 1.00 95.19 88 ALA A O 1
ATOM 744 N N . LEU A 1 89 ? 1.348 -7.285 -2.604 1.00 94.69 89 LEU A N 1
ATOM 745 C CA . LEU A 1 89 ? 1.225 -6.328 -3.708 1.00 94.69 89 LEU A CA 1
ATOM 746 C C . LEU A 1 89 ? 2.371 -5.309 -3.730 1.00 94.69 89 LEU A C 1
ATOM 748 O O . LEU A 1 89 ? 2.904 -5.023 -4.799 1.00 94.69 89 LEU A O 1
ATOM 752 N N . ASN A 1 90 ? 2.788 -4.791 -2.574 1.00 94.19 90 ASN A N 1
ATOM 753 C CA . ASN A 1 90 ? 3.919 -3.862 -2.479 1.00 94.19 90 ASN A CA 1
ATOM 754 C C . ASN A 1 90 ? 5.228 -4.495 -2.968 1.00 94.19 90 ASN A C 1
ATOM 756 O O . ASN A 1 90 ? 6.005 -3.845 -3.674 1.00 94.19 90 ASN A O 1
ATOM 760 N N . ASP A 1 91 ? 5.460 -5.764 -2.633 1.00 95.44 91 ASP A N 1
ATOM 761 C CA . ASP A 1 91 ? 6.629 -6.503 -3.107 1.00 95.44 91 ASP A CA 1
ATOM 762 C C . ASP A 1 91 ? 6.594 -6.641 -4.641 1.00 95.44 91 ASP A C 1
ATOM 764 O O . ASP A 1 91 ? 7.592 -6.372 -5.315 1.00 95.44 91 ASP A O 1
ATOM 768 N N . GLN A 1 92 ? 5.429 -6.958 -5.218 1.00 95.12 92 GLN A N 1
ATOM 769 C CA . GLN A 1 92 ? 5.240 -7.035 -6.674 1.00 95.12 92 GLN A CA 1
ATOM 770 C C . GLN A 1 92 ? 5.454 -5.680 -7.368 1.00 95.12 92 GLN A C 1
ATOM 772 O O . GLN A 1 92 ? 6.180 -5.611 -8.363 1.00 95.12 92 GLN A O 1
ATOM 777 N N . ILE A 1 93 ? 4.884 -4.600 -6.825 1.00 92.94 93 ILE A N 1
ATOM 778 C CA . ILE A 1 93 ? 5.081 -3.219 -7.301 1.00 92.94 93 ILE A CA 1
ATOM 779 C C . ILE A 1 93 ? 6.571 -2.868 -7.314 1.00 92.94 93 ILE A C 1
ATOM 781 O O . ILE A 1 93 ? 7.094 -2.388 -8.320 1.00 92.94 93 ILE A O 1
ATOM 785 N N . THR A 1 94 ? 7.278 -3.169 -6.223 1.00 93.44 94 THR A N 1
ATOM 786 C CA . THR A 1 94 ? 8.713 -2.888 -6.085 1.00 93.44 94 THR A CA 1
ATOM 787 C C . THR A 1 94 ? 9.532 -3.633 -7.137 1.00 93.44 94 THR A C 1
ATOM 789 O O . THR A 1 94 ? 10.430 -3.056 -7.755 1.00 93.44 94 THR A O 1
ATOM 792 N N . ILE A 1 95 ? 9.223 -4.912 -7.370 1.00 93.69 95 ILE A N 1
ATOM 793 C CA . ILE A 1 95 ? 9.891 -5.723 -8.394 1.00 93.69 95 ILE A CA 1
ATOM 794 C 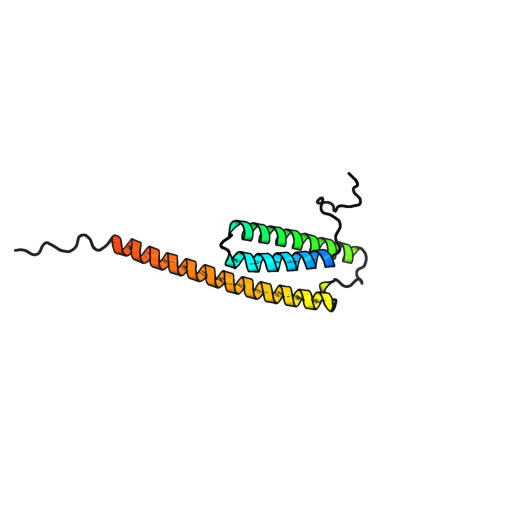C . ILE A 1 95 ? 9.655 -5.128 -9.788 1.00 93.69 95 ILE A C 1
ATOM 796 O O . ILE A 1 95 ? 10.621 -4.931 -10.531 1.00 93.69 95 ILE A O 1
ATOM 800 N N . LYS A 1 96 ? 8.406 -4.796 -10.137 1.00 90.81 96 LYS A N 1
ATOM 801 C CA . LYS A 1 96 ? 8.057 -4.217 -11.444 1.00 90.81 96 LYS A CA 1
ATOM 802 C C . LYS A 1 96 ? 8.757 -2.879 -11.691 1.00 90.81 96 LYS A C 1
ATOM 804 O O . LYS A 1 96 ? 9.363 -2.695 -12.746 1.00 90.81 96 LYS A O 1
ATOM 809 N N . LEU A 1 97 ? 8.751 -1.978 -10.708 1.00 88.19 97 LEU A N 1
ATOM 810 C CA . LEU A 1 97 ? 9.423 -0.678 -10.811 1.00 88.19 97 LEU A CA 1
ATOM 811 C C . LEU A 1 97 ? 10.933 -0.823 -11.034 1.00 88.19 97 LEU A C 1
ATOM 813 O O . LEU A 1 97 ? 11.503 -0.145 -11.889 1.00 88.19 97 LEU A O 1
ATOM 817 N N . ARG A 1 98 ? 11.591 -1.753 -10.326 1.00 89.56 98 ARG A N 1
ATOM 818 C CA . ARG A 1 98 ? 13.019 -2.046 -10.549 1.00 89.56 98 ARG A CA 1
ATOM 819 C C . ARG A 1 98 ? 13.280 -2.545 -11.967 1.00 89.56 98 ARG A C 1
ATOM 821 O O . ARG A 1 98 ? 14.223 -2.094 -12.608 1.00 89.56 98 ARG A O 1
ATOM 828 N N . GLN A 1 99 ? 12.441 -3.447 -12.473 1.00 89.56 99 GLN A N 1
ATOM 829 C CA . GLN A 1 99 ? 12.574 -3.960 -13.838 1.00 89.56 99 GLN A CA 1
ATOM 830 C C . GLN A 1 99 ? 12.406 -2.855 -14.888 1.00 89.56 99 GLN A C 1
ATOM 832 O O . GLN A 1 99 ? 13.171 -2.817 -15.850 1.00 89.56 99 GLN A O 1
ATOM 837 N N . GLN A 1 100 ? 11.439 -1.951 -14.709 1.00 86.31 100 GLN A N 1
ATOM 838 C CA . GLN A 1 100 ? 11.243 -0.810 -15.607 1.00 86.31 100 GLN A CA 1
ATOM 839 C C . GLN A 1 100 ? 12.431 0.155 -15.572 1.00 86.31 100 GLN A C 1
ATOM 841 O O . GLN A 1 100 ? 12.942 0.521 -16.628 1.00 86.31 100 GLN A O 1
ATOM 846 N N . SER A 1 101 ? 12.926 0.495 -14.379 1.00 85.81 101 SER A N 1
ATOM 847 C CA . SER A 1 101 ? 14.107 1.352 -14.219 1.00 85.81 101 SER A CA 1
ATOM 848 C C . SER A 1 101 ? 15.339 0.767 -14.921 1.00 85.81 101 SER A C 1
ATOM 850 O O . SER A 1 101 ? 15.984 1.449 -15.718 1.00 85.81 101 SER A O 1
ATOM 852 N N . ASN A 1 102 ? 15.604 -0.530 -14.732 1.00 88.06 102 ASN A N 1
ATOM 853 C CA . ASN A 1 102 ? 16.722 -1.215 -15.386 1.00 88.06 102 ASN A CA 1
ATOM 854 C C . ASN A 1 102 ? 16.597 -1.198 -16.920 1.00 88.06 102 ASN A C 1
ATOM 856 O O . ASN A 1 102 ? 17.586 -0.976 -17.616 1.00 88.06 102 ASN A O 1
ATOM 860 N N . LYS A 1 103 ? 15.387 -1.401 -17.464 1.00 85.56 103 LYS A N 1
ATOM 861 C CA . LYS A 1 103 ? 15.141 -1.325 -18.916 1.00 85.56 103 LYS A CA 1
ATOM 862 C C . LYS A 1 103 ? 15.409 0.076 -19.469 1.00 85.56 103 LYS A C 1
ATOM 864 O O . LYS A 1 103 ? 16.026 0.201 -20.522 1.00 85.56 103 LYS A O 1
ATOM 869 N N . LEU A 1 104 ? 14.976 1.120 -18.760 1.00 82.94 104 LEU A N 1
ATOM 870 C CA . LEU A 1 104 ? 15.220 2.511 -19.153 1.00 82.94 104 LEU A CA 1
ATOM 871 C C . LEU A 1 104 ? 16.716 2.852 -19.128 1.00 82.94 104 LEU A C 1
ATOM 873 O O . LEU A 1 104 ? 17.211 3.500 -20.048 1.00 82.94 104 LEU A O 1
ATOM 877 N N . GLN A 1 105 ? 17.451 2.382 -18.116 1.00 84.44 105 GLN A N 1
ATOM 878 C CA . GLN A 1 105 ? 18.904 2.554 -18.042 1.00 84.44 105 GLN A CA 1
ATOM 879 C C . GLN A 1 105 ? 19.615 1.888 -19.223 1.00 84.44 105 GLN A C 1
ATOM 881 O O . GLN A 1 105 ? 20.380 2.555 -19.916 1.00 84.44 105 GLN A O 1
ATOM 886 N N . GLN A 1 106 ? 19.295 0.623 -19.517 1.00 83.12 106 GLN A N 1
ATOM 887 C CA . GLN A 1 106 ? 19.863 -0.091 -20.666 1.00 83.12 106 GLN A CA 1
ATOM 888 C C . GLN A 1 106 ? 19.551 0.614 -21.991 1.00 83.12 106 GLN A C 1
ATOM 890 O O . GLN A 1 106 ? 20.433 0.773 -22.830 1.00 83.12 106 GLN A O 1
ATOM 895 N N . HIS A 1 107 ? 18.315 1.087 -22.178 1.00 77.94 107 HIS A N 1
ATOM 896 C CA . HIS A 1 107 ? 17.939 1.831 -23.380 1.00 77.94 107 HIS A CA 1
ATOM 897 C C . HIS A 1 107 ? 18.751 3.127 -23.535 1.00 77.94 107 HIS A C 1
ATOM 899 O O . HIS A 1 107 ? 19.206 3.448 -24.635 1.00 77.94 107 HIS A O 1
ATOM 905 N N . ASN A 1 108 ? 18.972 3.858 -22.440 1.00 77.69 108 ASN A N 1
ATOM 906 C CA . ASN A 1 108 ? 19.773 5.081 -22.442 1.00 77.69 108 ASN A CA 1
ATOM 907 C C . ASN A 1 108 ? 21.255 4.807 -22.732 1.00 77.69 108 ASN A C 1
ATOM 909 O O . ASN A 1 108 ? 21.873 5.556 -23.485 1.00 77.69 108 ASN A O 1
ATOM 913 N N . GLU A 1 109 ? 21.825 3.740 -22.170 1.00 79.31 109 GLU A N 1
ATOM 914 C CA . GLU A 1 109 ? 23.204 3.318 -22.449 1.00 79.31 109 GLU A CA 1
ATOM 915 C C . GLU A 1 109 ? 23.392 2.937 -23.920 1.00 79.31 109 GLU A C 1
ATOM 917 O O . GLU A 1 109 ? 24.328 3.409 -24.566 1.00 79.31 109 GLU A O 1
ATOM 922 N N . VAL A 1 110 ? 22.465 2.150 -24.473 1.00 79.00 110 VAL A N 1
ATOM 923 C CA . VAL A 1 110 ? 22.478 1.766 -25.890 1.00 79.00 110 VAL A CA 1
ATOM 924 C C . VAL A 1 110 ? 22.333 2.997 -26.786 1.00 79.00 110 VAL A C 1
ATOM 926 O O . VAL A 1 110 ? 23.128 3.174 -27.706 1.00 79.00 110 VAL A O 1
ATOM 929 N N . SER A 1 111 ? 21.379 3.887 -26.498 1.00 72.88 111 SER A N 1
ATOM 930 C CA . SER A 1 111 ? 21.167 5.117 -27.279 1.00 72.88 111 SER A CA 1
ATOM 931 C C . SER A 1 111 ? 22.413 6.009 -27.284 1.00 72.88 111 SER A C 1
ATOM 933 O O . SER A 1 111 ? 22.855 6.444 -28.346 1.00 72.88 111 SER A O 1
ATOM 935 N N . ARG A 1 112 ? 23.057 6.195 -26.121 1.00 73.62 112 ARG A N 1
ATOM 936 C CA . ARG A 1 112 ? 24.324 6.941 -26.007 1.00 73.62 112 ARG A CA 1
ATOM 937 C C . ARG A 1 112 ? 25.465 6.299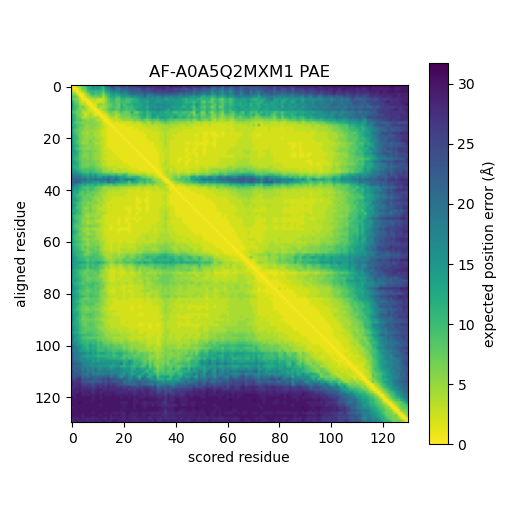 -26.796 1.00 73.62 112 ARG A C 1
ATOM 939 O O . ARG A 1 112 ? 26.271 7.018 -27.383 1.00 73.62 112 ARG A O 1
ATOM 946 N N . ALA A 1 113 ? 25.549 4.969 -26.824 1.00 71.75 113 ALA A N 1
ATOM 947 C CA . ALA A 1 113 ? 26.568 4.267 -27.603 1.00 71.75 113 ALA A CA 1
ATOM 948 C C . ALA A 1 113 ? 26.387 4.487 -29.117 1.00 71.75 113 ALA A C 1
ATOM 950 O O . ALA A 1 113 ? 27.376 4.682 -29.823 1.00 71.75 113 ALA A O 1
ATOM 951 N N . TYR A 1 114 ? 25.145 4.527 -29.611 1.00 64.75 114 TYR A N 1
ATOM 952 C CA . TYR A 1 114 ? 24.852 4.833 -31.016 1.00 64.75 114 TYR A CA 1
ATOM 953 C C . TYR A 1 114 ? 25.084 6.310 -31.371 1.00 64.75 114 TYR A C 1
ATOM 955 O O . TYR A 1 114 ? 25.654 6.595 -32.424 1.00 64.75 114 TYR A O 1
ATOM 963 N N . GLU A 1 115 ? 24.717 7.250 -30.496 1.00 63.47 115 GLU A N 1
ATOM 964 C CA . GLU A 1 115 ? 25.034 8.675 -30.686 1.00 63.47 115 GLU A CA 1
ATOM 965 C C . GLU A 1 115 ? 26.551 8.918 -30.724 1.00 63.47 115 GLU A C 1
ATOM 967 O O . GLU A 1 115 ? 27.042 9.632 -31.597 1.00 63.47 115 GLU A O 1
ATOM 972 N N . GLY A 1 116 ? 27.314 8.264 -29.841 1.00 58.22 116 GLY A N 1
ATOM 973 C CA . GLY A 1 116 ? 28.777 8.339 -29.832 1.00 58.22 116 GLY A CA 1
ATOM 974 C C . GLY A 1 116 ? 29.439 7.678 -31.048 1.00 58.22 116 GLY A C 1
ATOM 975 O O . GLY A 1 116 ? 30.448 8.178 -31.549 1.00 58.22 116 GLY A O 1
ATOM 976 N N . ALA A 1 117 ? 28.864 6.590 -31.570 1.00 55.03 117 ALA A N 1
ATOM 977 C CA . ALA A 1 117 ? 29.380 5.895 -32.752 1.00 55.03 117 ALA A CA 1
ATOM 978 C C . ALA A 1 117 ? 29.198 6.692 -34.059 1.00 55.03 117 ALA A C 1
ATOM 980 O O . ALA A 1 117 ? 30.000 6.535 -34.980 1.00 55.03 117 ALA A O 1
ATOM 981 N N . ASN A 1 118 ? 28.209 7.591 -34.133 1.00 51.97 118 ASN A N 1
ATOM 982 C CA . ASN A 1 118 ? 27.994 8.459 -35.298 1.00 51.97 118 ASN A CA 1
ATOM 983 C C . ASN A 1 118 ? 28.955 9.661 -35.377 1.00 51.97 118 ASN A C 1
ATOM 985 O O . ASN A 1 118 ? 29.029 10.301 -36.423 1.00 51.97 118 ASN A O 1
ATOM 989 N N . VAL A 1 119 ? 29.713 9.968 -34.316 1.00 52.97 119 VAL A N 1
ATOM 990 C CA . VAL A 1 119 ? 30.611 11.141 -34.284 1.00 52.97 119 VAL A CA 1
ATOM 991 C C . VAL A 1 119 ? 32.070 10.800 -34.636 1.00 52.97 119 VAL A C 1
ATOM 993 O O . VAL A 1 119 ? 32.831 11.703 -34.970 1.00 52.97 119 VAL A O 1
ATOM 996 N N . SER A 1 120 ? 32.485 9.524 -34.646 1.00 53.56 120 SER A N 1
ATOM 997 C CA . SER A 1 120 ? 33.925 9.183 -34.696 1.00 53.56 120 SER A CA 1
ATOM 998 C C . SER A 1 120 ? 34.440 8.431 -35.934 1.00 53.56 120 SER A C 1
ATOM 1000 O O . SER A 1 120 ? 35.598 8.027 -35.951 1.00 53.56 120 SER A O 1
ATOM 1002 N N . MET A 1 121 ? 33.646 8.236 -36.993 1.00 51.56 121 MET A N 1
ATOM 1003 C CA . MET A 1 121 ? 34.076 7.423 -38.156 1.00 51.56 121 MET A CA 1
ATOM 1004 C C . MET A 1 121 ? 33.792 8.054 -39.532 1.00 51.56 121 MET A C 1
ATOM 1006 O O . MET A 1 121 ? 33.759 7.355 -40.541 1.00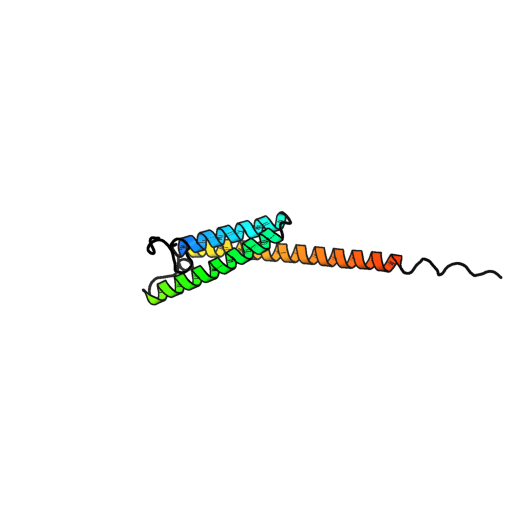 51.56 121 MET A O 1
ATOM 1010 N N . ALA A 1 122 ? 33.643 9.378 -39.613 1.00 49.75 122 ALA A N 1
ATOM 1011 C CA . ALA A 1 122 ? 33.589 10.112 -40.882 1.00 49.75 122 ALA A CA 1
ATOM 1012 C C . ALA A 1 122 ? 34.766 11.100 -40.969 1.00 49.75 122 ALA A C 1
ATOM 1014 O O . ALA A 1 122 ? 34.591 12.301 -40.804 1.00 49.75 122 ALA A O 1
ATOM 1015 N N . GLY A 1 123 ? 35.993 10.604 -41.172 1.00 51.91 123 GLY A N 1
ATOM 1016 C CA . GLY A 1 123 ? 37.130 11.509 -41.412 1.00 51.91 123 GLY A CA 1
ATOM 1017 C C . GLY A 1 123 ? 38.542 10.925 -41.378 1.00 51.91 123 GLY A C 1
ATOM 1018 O O . GLY A 1 123 ? 39.467 11.601 -41.809 1.00 51.91 123 GLY A O 1
ATOM 1019 N N . MET A 1 124 ? 38.751 9.687 -40.917 1.00 54.41 124 MET A N 1
ATOM 1020 C CA . MET A 1 124 ? 40.099 9.098 -40.811 1.00 54.41 12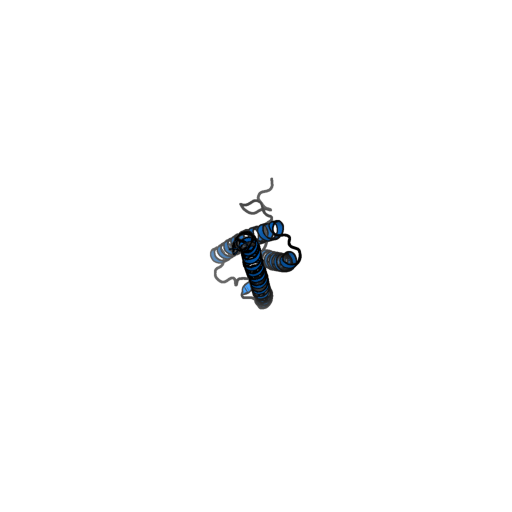4 MET A CA 1
ATOM 1021 C C . MET A 1 124 ? 40.394 8.013 -41.853 1.00 54.41 124 MET A C 1
ATOM 1023 O O . MET A 1 124 ? 41.087 7.052 -41.564 1.00 54.41 124 MET A O 1
ATOM 1027 N N . HIS A 1 125 ? 39.909 8.145 -43.084 1.00 59.34 125 HIS A N 1
ATOM 1028 C CA . HIS A 1 125 ? 40.463 7.375 -44.198 1.00 59.34 125 HIS A CA 1
ATOM 1029 C C . HIS A 1 125 ? 40.293 8.159 -45.492 1.00 59.34 125 HIS A C 1
ATOM 1031 O O . HIS A 1 125 ? 39.249 8.083 -46.126 1.00 59.34 125 HIS A O 1
ATOM 1037 N N . MET A 1 126 ? 41.321 8.920 -45.863 1.00 53.41 126 MET A N 1
ATOM 1038 C CA . MET A 1 126 ? 41.955 8.870 -47.184 1.00 53.41 126 MET A CA 1
ATOM 1039 C C . MET A 1 126 ? 42.923 10.047 -47.313 1.00 53.41 126 MET A C 1
ATOM 1041 O O . MET A 1 126 ? 42.579 11.079 -47.869 1.00 53.41 126 MET A O 1
ATOM 1045 N N . ASP A 1 127 ? 44.154 9.864 -46.835 1.00 56.47 127 ASP A N 1
ATOM 1046 C CA . ASP A 1 127 ? 45.286 10.350 -47.619 1.00 56.47 127 ASP A CA 1
ATOM 1047 C C . ASP A 1 127 ? 46.505 9.453 -47.394 1.00 56.47 127 ASP A C 1
ATOM 1049 O O . ASP A 1 127 ? 47.214 9.515 -46.389 1.00 56.47 127 ASP A O 1
ATOM 1053 N N . ARG A 1 128 ? 46.681 8.503 -48.315 1.00 58.34 128 ARG A N 1
ATOM 1054 C CA . ARG A 1 128 ? 47.892 7.688 -48.421 1.00 58.34 128 ARG A CA 1
ATOM 1055 C C . ARG A 1 128 ? 48.218 7.461 -49.890 1.00 58.34 128 ARG A C 1
ATOM 1057 O O . ARG A 1 128 ? 48.208 6.326 -50.351 1.00 58.34 128 ARG A O 1
ATOM 1064 N N . GLN A 1 129 ? 48.482 8.541 -50.615 1.00 57.22 129 GLN A N 1
ATOM 1065 C CA . GLN A 1 129 ? 49.231 8.561 -51.878 1.00 57.22 129 GLN A CA 1
ATOM 1066 C C . GLN A 1 129 ? 49.948 9.925 -51.931 1.00 57.22 129 GLN A C 1
ATOM 1068 O O . GLN A 1 129 ? 49.316 10.927 -51.648 1.00 57.22 129 GLN A O 1
ATOM 1073 N N . ARG A 1 130 ? 51.231 10.083 -52.243 1.00 45.38 130 ARG A N 1
ATOM 1074 C CA . ARG A 1 130 ? 52.271 9.205 -52.770 1.00 45.38 130 ARG A CA 1
ATOM 1075 C C . ARG A 1 130 ? 53.616 9.878 -52.488 1.00 45.38 130 ARG A C 1
ATOM 1077 O O . ARG A 1 130 ? 53.627 11.128 -52.479 1.00 45.38 130 ARG A O 1
#